Protein AF-A0A2P0QIW4-F1 (afdb_monomer_lite)

Foldseek 3Di:
DDPPPFFDKFKWFFADQDPVQWTFTQTPVRDTATEHEDPVCVVVVPDDDHGFIFIWGADPVDNRYTYTPDTDDDCPVPPPPPDPPPPVVVVVVVVVVVVVVVVVVVVVVVVVVVVPD

Structure (mmCIF, N/CA/C/O backbone):
data_AF-A0A2P0QIW4-F1
#
_entry.id   AF-A0A2P0QIW4-F1
#
loop_
_atom_site.group_PDB
_atom_site.id
_atom_site.type_symbol
_atom_site.label_atom_id
_atom_site.label_alt_id
_atom_site.label_comp_id
_atom_site.label_asym_id
_atom_site.label_entity_id
_atom_site.label_seq_id
_atom_site.pdbx_PDB_ins_code
_atom_site.Cartn_x
_atom_site.Cartn_y
_atom_site.Cartn_z
_atom_site.occupancy
_atom_site.B_iso_or_equiv
_atom_site.auth_seq_id
_atom_site.auth_comp_id
_atom_site.auth_asym_id
_atom_site.auth_atom_id
_atom_site.pdbx_PDB_model_num
ATOM 1 N N . MET A 1 1 ? 22.757 16.570 2.680 1.00 43.56 1 MET A N 1
ATOM 2 C CA . MET A 1 1 ? 21.326 16.638 3.061 1.00 43.56 1 MET A CA 1
ATOM 3 C C . MET A 1 1 ? 20.482 16.110 1.907 1.00 43.56 1 MET A C 1
ATOM 5 O O . MET A 1 1 ? 20.221 16.850 0.968 1.00 43.56 1 MET A O 1
ATOM 9 N N . ASN A 1 2 ? 20.076 14.838 1.930 1.00 49.97 2 ASN A N 1
ATOM 10 C CA . ASN A 1 2 ? 19.221 14.300 0.868 1.00 49.97 2 ASN A CA 1
ATOM 11 C C . ASN A 1 2 ? 17.786 14.771 1.106 1.00 49.97 2 ASN A C 1
ATOM 13 O O . ASN A 1 2 ? 17.090 14.236 1.972 1.00 49.97 2 ASN A O 1
ATOM 17 N N . LYS A 1 3 ? 17.342 15.776 0.340 1.00 50.22 3 LYS A N 1
ATOM 18 C CA . LYS A 1 3 ? 15.916 16.072 0.173 1.00 50.22 3 LYS A CA 1
ATOM 19 C C . LYS A 1 3 ? 15.284 14.803 -0.397 1.00 50.22 3 LYS A C 1
ATOM 21 O O . LYS A 1 3 ? 15.411 14.527 -1.586 1.00 50.22 3 LYS A O 1
ATOM 26 N N . LYS A 1 4 ? 14.667 13.991 0.466 1.00 62.28 4 LYS A N 1
ATOM 27 C CA . LYS A 1 4 ? 13.822 12.876 0.036 1.00 62.28 4 LYS A CA 1
ATOM 28 C C . LYS A 1 4 ? 12.768 13.498 -0.870 1.00 62.28 4 LYS A C 1
ATOM 30 O O . LYS A 1 4 ? 11.966 14.303 -0.401 1.00 62.28 4 LYS A O 1
ATOM 35 N N . GLN A 1 5 ? 12.848 13.217 -2.166 1.00 66.69 5 GLN A N 1
ATOM 36 C CA . GLN A 1 5 ? 11.807 13.607 -3.100 1.00 66.69 5 GLN A CA 1
ATOM 37 C C . GLN A 1 5 ? 10.556 12.862 -2.650 1.00 66.69 5 GLN A C 1
ATOM 39 O O . GLN A 1 5 ? 10.458 11.644 -2.786 1.00 66.69 5 GLN A O 1
ATOM 44 N N . ASN A 1 6 ? 9.672 13.588 -1.973 1.00 71.12 6 ASN A N 1
ATOM 45 C CA . ASN A 1 6 ? 8.407 13.043 -1.524 1.00 71.12 6 ASN A CA 1
ATOM 46 C C . ASN A 1 6 ? 7.603 12.736 -2.786 1.00 71.12 6 ASN A C 1
ATOM 48 O O . ASN A 1 6 ? 7.389 13.631 -3.604 1.00 71.12 6 ASN A O 1
ATOM 52 N N . GLY A 1 7 ? 7.218 11.473 -2.959 1.00 83.19 7 GLY A N 1
ATOM 53 C CA . GLY A 1 7 ? 6.436 11.058 -4.111 1.00 83.19 7 GLY A CA 1
ATOM 54 C C . GLY A 1 7 ? 5.035 11.660 -4.077 1.00 83.19 7 GLY A C 1
ATOM 55 O O . GLY A 1 7 ? 4.567 12.161 -3.045 1.00 83.19 7 GLY A O 1
ATOM 56 N N . LEU A 1 8 ? 4.345 11.592 -5.213 1.00 91.06 8 LEU A N 1
ATOM 57 C CA . LEU A 1 8 ? 2.958 12.032 -5.314 1.00 91.06 8 LEU A CA 1
ATOM 58 C C . LEU A 1 8 ? 2.058 11.041 -4.568 1.00 91.06 8 LEU A C 1
ATOM 60 O O . LEU A 1 8 ? 2.100 9.844 -4.837 1.00 91.06 8 LEU A O 1
ATOM 64 N N . LYS A 1 9 ? 1.247 11.520 -3.623 1.00 94.12 9 LYS A N 1
ATOM 65 C CA . LYS A 1 9 ? 0.370 10.668 -2.808 1.00 94.12 9 LYS A CA 1
ATOM 66 C C . LYS A 1 9 ? -1.049 10.719 -3.338 1.00 94.12 9 LYS A C 1
ATOM 68 O O . LYS A 1 9 ? -1.646 11.791 -3.355 1.00 94.12 9 LYS A O 1
ATOM 73 N N . LEU A 1 10 ? -1.586 9.564 -3.704 1.00 94.31 10 LEU A N 1
ATOM 74 C CA . LEU A 1 10 ? -2.920 9.423 -4.264 1.00 94.31 10 LEU A CA 1
ATOM 75 C C . LEU A 1 10 ? -3.683 8.294 -3.555 1.00 94.31 10 LEU A C 1
ATOM 77 O O . LEU A 1 10 ? -3.095 7.261 -3.219 1.00 94.31 10 LEU A O 1
ATOM 81 N N . PRO A 1 11 ? -4.980 8.481 -3.280 1.00 95.56 11 PRO A N 1
ATOM 82 C CA . PRO A 1 11 ? -5.858 7.403 -2.842 1.00 95.56 11 PRO A CA 1
ATOM 83 C C . PRO A 1 11 ? -6.180 6.439 -3.997 1.00 95.56 11 PRO A C 1
ATOM 85 O O . PRO A 1 11 ? -6.213 6.819 -5.168 1.00 95.56 11 PRO A O 1
ATOM 88 N N . GLY A 1 12 ? -6.431 5.177 -3.654 1.00 96.12 12 GLY A N 1
ATOM 89 C CA . GLY A 1 12 ? -6.865 4.154 -4.602 1.00 96.12 12 GLY A CA 1
ATOM 90 C C . GLY A 1 12 ? -7.478 2.936 -3.914 1.00 96.12 12 GLY A C 1
ATOM 91 O O . GLY A 1 12 ? -7.494 2.841 -2.682 1.00 96.12 12 GLY A O 1
ATOM 92 N N . VAL A 1 13 ? -7.984 2.004 -4.717 1.00 96.81 13 VAL A N 1
ATOM 93 C CA . VAL A 1 13 ? -8.615 0.752 -4.285 1.00 96.81 13 VAL A CA 1
ATOM 94 C C . VAL A 1 13 ? -7.797 -0.433 -4.776 1.00 96.81 13 VAL A C 1
ATOM 96 O O . VAL A 1 13 ? -7.377 -0.489 -5.929 1.00 96.81 13 VAL A O 1
ATOM 99 N N . VAL A 1 14 ? -7.551 -1.401 -3.898 1.00 97.38 14 VAL A N 1
ATOM 100 C CA . VAL A 1 14 ? -6.821 -2.621 -4.259 1.00 97.38 14 VAL A CA 1
ATOM 101 C C . VAL A 1 14 ? -7.710 -3.514 -5.120 1.00 97.38 14 VAL A C 1
ATOM 103 O O . VAL A 1 14 ? -8.713 -4.037 -4.643 1.00 97.38 14 VAL A O 1
ATOM 106 N N . GLN A 1 15 ? -7.325 -3.733 -6.374 1.00 97.19 15 GLN A N 1
ATOM 107 C CA . GLN A 1 15 ? -8.089 -4.544 -7.320 1.00 97.19 15 GLN A CA 1
ATOM 108 C C . GLN A 1 15 ? -7.650 -6.011 -7.311 1.00 97.19 15 GLN A C 1
ATOM 110 O O . GLN A 1 15 ? -8.493 -6.905 -7.347 1.00 97.19 15 GLN A O 1
ATOM 115 N N . LYS A 1 16 ? -6.335 -6.273 -7.283 1.00 96.50 16 LYS A N 1
ATOM 116 C CA . LYS A 1 16 ? -5.762 -7.632 -7.307 1.00 96.50 16 LYS A CA 1
ATOM 117 C C . LYS A 1 16 ? -4.550 -7.747 -6.385 1.00 96.50 16 LYS A C 1
ATOM 119 O O . LYS A 1 16 ? -3.743 -6.824 -6.284 1.00 96.50 16 LYS A O 1
ATOM 124 N N . CYS A 1 17 ? -4.394 -8.912 -5.76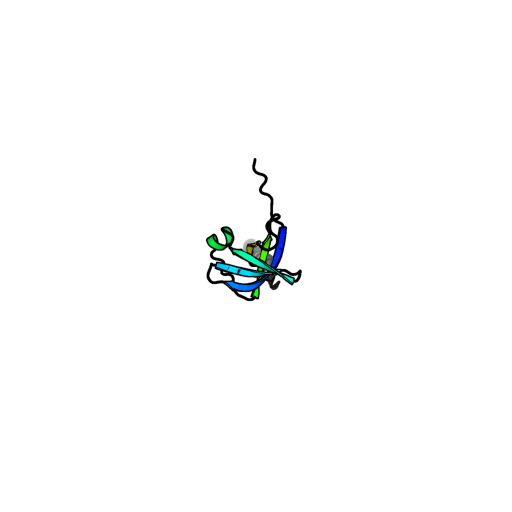5 1.00 95.81 17 CYS A N 1
ATOM 125 C CA . CYS A 1 17 ? -3.214 -9.294 -4.994 1.00 95.81 17 CYS A CA 1
ATOM 126 C C . CYS A 1 17 ? -2.356 -10.223 -5.856 1.00 95.81 17 CYS A C 1
ATOM 128 O O . CYS A 1 17 ? -2.861 -11.226 -6.357 1.00 95.81 17 CYS A O 1
ATOM 130 N N . LEU A 1 18 ? -1.078 -9.896 -6.032 1.00 94.88 18 LEU A N 1
ATOM 131 C CA . LEU A 1 18 ? -0.129 -10.704 -6.796 1.00 94.88 18 LEU A CA 1
ATOM 132 C C . LEU A 1 18 ? 0.753 -11.528 -5.846 1.00 94.88 18 LEU A C 1
ATOM 134 O O . LEU A 1 18 ? 1.005 -11.138 -4.704 1.00 94.88 18 LEU A O 1
ATOM 138 N N . SER A 1 19 ? 1.242 -12.675 -6.320 1.00 87.06 19 SER A N 1
ATOM 139 C CA . SER A 1 19 ? 1.998 -13.651 -5.515 1.00 87.06 19 SER A CA 1
ATOM 140 C C . SER A 1 19 ? 3.331 -13.123 -4.970 1.00 87.06 19 SER A C 1
ATOM 142 O O . SER A 1 19 ? 3.790 -13.564 -3.922 1.00 87.06 19 SER A O 1
ATOM 144 N N . ASN A 1 20 ? 3.933 -12.129 -5.623 1.00 91.25 20 ASN A N 1
ATOM 145 C CA . ASN A 1 20 ? 5.188 -11.487 -5.217 1.00 91.25 20 ASN A CA 1
ATOM 146 C C . ASN A 1 20 ? 5.022 -10.428 -4.104 1.00 91.25 20 ASN A C 1
ATOM 148 O O . ASN A 1 20 ? 5.945 -9.657 -3.838 1.00 91.25 20 ASN A O 1
ATOM 152 N N . GLY A 1 21 ? 3.849 -10.346 -3.468 1.00 89.69 21 GLY A N 1
ATOM 153 C CA . GLY A 1 21 ? 3.557 -9.318 -2.466 1.00 89.69 21 GLY A CA 1
ATOM 154 C C . GLY A 1 21 ? 3.388 -7.916 -3.062 1.00 89.69 21 GLY A C 1
ATOM 155 O O . GLY A 1 21 ? 3.513 -6.922 -2.340 1.00 89.69 21 GLY A O 1
ATOM 156 N N . MET A 1 22 ? 3.124 -7.843 -4.369 1.00 94.88 22 MET A N 1
ATOM 157 C CA . MET A 1 22 ? 2.666 -6.641 -5.059 1.00 94.88 22 MET A CA 1
ATOM 158 C C . MET A 1 22 ? 1.141 -6.627 -5.131 1.00 94.88 22 MET A C 1
ATOM 160 O O . MET A 1 22 ? 0.474 -7.662 -5.088 1.00 94.88 22 MET A O 1
ATOM 164 N N . PHE A 1 23 ? 0.592 -5.435 -5.296 1.00 96.88 23 PHE A N 1
ATOM 165 C CA . PHE A 1 23 ? -0.838 -5.209 -5.420 1.00 96.88 23 PHE A CA 1
ATOM 166 C C . PHE A 1 23 ? -1.090 -4.378 -6.666 1.00 96.88 23 PHE A C 1
ATOM 168 O O . PHE A 1 23 ? -0.374 -3.409 -6.923 1.00 96.88 23 PHE A O 1
ATOM 175 N N . LEU A 1 24 ? -2.112 -4.758 -7.425 1.00 96.75 24 LEU A N 1
ATOM 176 C CA . LEU A 1 24 ? -2.663 -3.911 -8.468 1.00 96.75 24 LEU A CA 1
ATOM 177 C C . LEU A 1 24 ? -3.669 -2.975 -7.804 1.00 96.75 24 LEU A C 1
ATOM 179 O O . LEU A 1 24 ? -4.676 -3.439 -7.262 1.00 96.75 24 LEU A O 1
ATOM 183 N N . VAL A 1 25 ? -3.367 -1.681 -7.798 1.00 97.31 25 VAL A N 1
ATOM 184 C CA . VAL A 1 25 ? -4.209 -0.648 -7.195 1.00 97.31 25 VAL A CA 1
ATOM 185 C C . VAL A 1 25 ? -4.777 0.225 -8.298 1.00 97.31 25 VAL A C 1
ATOM 187 O O . VAL A 1 25 ? -4.027 0.763 -9.106 1.00 97.31 25 VAL A O 1
ATOM 190 N N . GLU A 1 26 ? -6.091 0.382 -8.306 1.00 97.12 26 GLU A N 1
ATOM 191 C CA . GLU A 1 26 ? -6.782 1.328 -9.168 1.00 97.12 26 GLU A CA 1
ATOM 192 C C . GLU A 1 26 ? -6.875 2.672 -8.443 1.00 97.12 26 GLU A C 1
ATOM 194 O O . GLU A 1 26 ? -7.459 2.781 -7.362 1.00 97.12 26 GLU A O 1
ATOM 199 N N . LEU A 1 27 ? -6.235 3.693 -9.001 1.00 95.38 27 LEU A N 1
ATOM 200 C CA . LEU A 1 27 ? -6.328 5.062 -8.503 1.00 95.38 27 LEU A CA 1
ATOM 201 C C . LEU A 1 27 ? -7.699 5.660 -8.840 1.00 95.38 27 LEU A C 1
ATOM 203 O O . LEU A 1 27 ? -8.361 5.225 -9.779 1.00 95.38 27 LEU A O 1
ATOM 207 N N . GLU A 1 28 ? -8.093 6.728 -8.146 1.00 92.12 28 GLU A N 1
ATOM 208 C CA . GLU A 1 28 ? -9.341 7.459 -8.451 1.00 92.12 28 GLU A CA 1
ATOM 209 C C . GLU A 1 28 ? -9.405 7.952 -9.910 1.00 92.12 28 GLU A C 1
ATOM 211 O O . GLU A 1 28 ? -10.474 8.031 -10.511 1.00 92.12 28 GLU A O 1
ATOM 216 N N . ASN A 1 29 ? -8.242 8.199 -10.514 1.00 90.44 29 ASN A N 1
ATOM 217 C CA . ASN A 1 29 ? -8.076 8.585 -11.913 1.00 90.44 29 ASN A CA 1
ATOM 218 C C . ASN A 1 29 ? -8.236 7.412 -12.910 1.00 90.44 29 ASN A C 1
ATOM 220 O O . ASN A 1 29 ? -7.914 7.587 -14.081 1.00 90.44 29 ASN A O 1
ATOM 224 N N . ARG A 1 30 ? -8.686 6.225 -12.468 1.00 91.44 30 ARG A N 1
ATOM 225 C CA . ARG A 1 30 ? -8.847 4.982 -13.261 1.00 91.44 30 ARG A CA 1
ATOM 226 C C . ARG A 1 30 ? -7.556 4.392 -13.840 1.00 91.44 30 ARG A C 1
ATOM 228 O O . ARG A 1 30 ? -7.596 3.510 -14.695 1.00 91.44 30 ARG A O 1
ATOM 235 N N . PHE A 1 31 ? -6.398 4.848 -13.371 1.00 93.50 31 PHE A N 1
ATOM 236 C CA . PHE A 1 31 ? -5.115 4.239 -13.710 1.00 93.50 31 PHE A CA 1
ATOM 237 C C . PHE A 1 31 ? -4.798 3.100 -12.750 1.00 93.50 31 PHE A C 1
ATOM 239 O O . PHE A 1 31 ? -4.954 3.232 -11.536 1.00 93.50 31 PHE A O 1
ATOM 246 N N . SER A 1 32 ? -4.316 1.992 -13.306 1.00 95.00 32 SER A N 1
ATOM 247 C CA . SER A 1 32 ? -3.847 0.846 -12.533 1.00 95.00 32 SER A CA 1
ATOM 248 C C . SER A 1 32 ? -2.348 0.950 -12.280 1.00 95.00 32 SER A C 1
ATOM 250 O O . SER A 1 32 ? -1.566 1.130 -13.211 1.00 95.00 32 SER A O 1
ATOM 252 N N . VAL A 1 33 ? -1.946 0.804 -11.022 1.00 95.88 33 VAL A N 1
ATOM 253 C CA . VAL A 1 33 ? -0.560 0.943 -10.567 1.00 95.88 33 VAL A CA 1
ATOM 254 C C . VAL A 1 33 ? -0.133 -0.324 -9.846 1.00 95.88 33 VAL A C 1
ATOM 256 O O . VAL A 1 33 ? -0.861 -0.859 -9.007 1.00 95.88 33 VAL A O 1
ATOM 259 N N . LEU A 1 34 ? 1.079 -0.790 -10.139 1.00 96.00 34 LEU A N 1
ATOM 260 C CA . LEU A 1 34 ? 1.709 -1.881 -9.405 1.00 96.00 34 LEU A CA 1
ATOM 261 C C . LEU A 1 34 ? 2.402 -1.320 -8.167 1.00 96.00 34 LEU A C 1
ATOM 263 O O . LEU A 1 34 ? 3.413 -0.619 -8.266 1.00 96.00 34 LEU A O 1
ATOM 267 N N . ALA A 1 35 ? 1.870 -1.635 -6.990 1.00 96.31 35 ALA A N 1
ATOM 268 C CA . ALA A 1 35 ? 2.365 -1.098 -5.735 1.00 96.31 35 ALA A CA 1
ATOM 269 C C . ALA A 1 35 ? 2.887 -2.183 -4.789 1.00 96.31 35 ALA A C 1
ATOM 271 O O . ALA A 1 35 ? 2.259 -3.222 -4.595 1.00 96.31 35 ALA A O 1
ATOM 272 N N . HIS A 1 36 ? 4.029 -1.909 -4.157 1.00 95.00 36 HIS A N 1
ATOM 273 C CA . HIS A 1 36 ? 4.564 -2.729 -3.069 1.00 95.00 36 HIS A CA 1
ATOM 274 C C . HIS A 1 36 ? 4.217 -2.126 -1.709 1.00 95.00 36 HIS A C 1
ATOM 276 O O . HIS A 1 36 ? 3.923 -0.936 -1.569 1.00 95.00 36 HIS A O 1
ATOM 282 N N . ILE A 1 37 ? 4.303 -2.946 -0.670 1.00 95.81 37 ILE A N 1
ATOM 283 C CA . ILE A 1 37 ? 4.045 -2.527 0.706 1.00 95.81 37 ILE A CA 1
ATOM 284 C C . ILE A 1 37 ? 5.224 -1.701 1.249 1.00 95.81 37 ILE A C 1
ATOM 286 O O . ILE A 1 37 ? 6.372 -2.143 1.185 1.00 95.81 37 ILE A O 1
ATOM 290 N N . SER A 1 38 ? 4.957 -0.536 1.849 1.00 95.12 38 SER A N 1
ATOM 291 C CA . SER A 1 38 ? 5.995 0.213 2.572 1.00 95.12 38 SER A CA 1
ATOM 292 C C . SER A 1 38 ? 6.471 -0.517 3.835 1.00 95.12 38 SER A C 1
ATOM 294 O O . SER A 1 38 ? 5.718 -1.238 4.490 1.00 95.12 38 SER A O 1
ATOM 296 N N . GLY A 1 39 ? 7.718 -0.272 4.249 1.00 94.44 39 GLY A N 1
ATOM 297 C CA . GLY A 1 39 ? 8.269 -0.871 5.471 1.00 94.44 39 GLY A CA 1
ATOM 298 C C . GLY A 1 39 ? 7.413 -0.606 6.716 1.00 94.44 39 GLY A C 1
ATOM 299 O O . GLY A 1 39 ? 7.229 -1.501 7.533 1.00 94.44 39 GLY A O 1
ATOM 300 N N . ARG A 1 40 ? 6.792 0.578 6.818 1.00 93.75 40 ARG A N 1
ATOM 301 C CA . ARG A 1 40 ? 5.880 0.915 7.922 1.00 93.75 40 ARG A CA 1
ATOM 302 C C . ARG A 1 40 ? 4.687 -0.037 7.992 1.00 93.75 40 ARG A C 1
ATOM 304 O O . ARG A 1 40 ? 4.345 -0.509 9.065 1.00 93.75 40 ARG A O 1
ATOM 311 N N . VAL A 1 41 ? 4.074 -0.359 6.857 1.00 95.06 41 VAL A N 1
ATOM 312 C CA . VAL A 1 41 ? 2.936 -1.290 6.802 1.00 95.06 41 VAL A CA 1
ATOM 313 C C . VAL A 1 41 ? 3.369 -2.704 7.208 1.00 95.06 41 VAL A C 1
ATOM 315 O O . VAL A 1 41 ? 2.633 -3.357 7.948 1.00 95.06 41 VAL A O 1
ATOM 318 N N . ARG A 1 42 ? 4.579 -3.140 6.811 1.00 94.44 42 ARG A N 1
ATOM 319 C CA . ARG A 1 42 ? 5.165 -4.423 7.247 1.00 94.44 42 ARG A CA 1
ATOM 320 C C . ARG A 1 42 ? 5.399 -4.466 8.759 1.00 94.44 42 ARG A C 1
ATOM 322 O O . ARG A 1 42 ? 4.962 -5.413 9.398 1.00 94.44 42 ARG A O 1
ATOM 329 N N . ILE A 1 43 ? 6.027 -3.434 9.330 1.00 96.69 43 ILE A N 1
ATOM 330 C CA . ILE A 1 43 ? 6.315 -3.346 10.775 1.00 96.69 43 ILE A CA 1
ATOM 331 C C . ILE A 1 43 ? 5.021 -3.307 11.594 1.00 96.69 43 ILE A C 1
ATOM 333 O O . ILE A 1 43 ? 4.916 -3.947 12.633 1.00 96.69 43 ILE A O 1
ATOM 337 N N . ASN A 1 44 ? 4.011 -2.575 11.123 1.00 95.44 44 ASN A N 1
ATOM 338 C CA . ASN A 1 44 ? 2.718 -2.475 11.793 1.00 95.44 44 ASN A CA 1
ATOM 339 C C . ASN A 1 44 ? 1.798 -3.688 11.543 1.00 95.44 44 ASN A C 1
ATOM 341 O O . ASN A 1 44 ? 0.640 -3.645 11.960 1.00 95.44 44 ASN A O 1
ATOM 345 N N . CYS A 1 45 ? 2.275 -4.732 10.853 1.00 94.31 45 CYS A N 1
ATOM 346 C CA . CYS A 1 45 ? 1.524 -5.949 10.525 1.00 94.31 45 CYS A CA 1
ATOM 347 C C . CYS A 1 45 ? 0.142 -5.673 9.901 1.00 94.31 45 CYS A C 1
ATOM 349 O O . CYS A 1 45 ? -0.825 -6.403 10.132 1.00 94.31 45 CYS A O 1
ATOM 351 N N . ILE A 1 46 ? 0.024 -4.599 9.114 1.00 93.94 46 ILE A N 1
ATOM 352 C CA . ILE A 1 46 ? -1.243 -4.222 8.487 1.00 93.94 46 ILE A CA 1
ATOM 353 C C . ILE A 1 46 ? -1.443 -5.108 7.256 1.00 93.94 46 ILE A C 1
ATOM 355 O O . ILE A 1 46 ? -0.686 -5.031 6.288 1.00 93.94 46 ILE A O 1
ATOM 359 N N . ARG A 1 47 ? -2.489 -5.935 7.287 1.00 93.12 47 ARG A N 1
ATOM 360 C CA . ARG A 1 47 ? -2.877 -6.805 6.171 1.00 93.12 47 ARG A CA 1
ATOM 361 C C . ARG A 1 47 ? -3.711 -6.013 5.166 1.00 93.12 47 ARG A C 1
ATOM 363 O O . ARG A 1 47 ? -4.719 -5.421 5.547 1.00 93.12 47 ARG A O 1
ATOM 370 N N . ILE A 1 48 ? -3.276 -6.018 3.909 1.00 94.81 48 ILE A N 1
ATOM 371 C CA . ILE A 1 48 ? -3.997 -5.426 2.780 1.00 94.81 48 ILE A CA 1
ATOM 372 C C . ILE A 1 48 ? -4.754 -6.537 2.055 1.00 94.81 48 ILE A C 1
ATOM 374 O O . ILE A 1 48 ? -4.180 -7.589 1.767 1.00 94.81 48 ILE A O 1
ATOM 378 N N . LEU A 1 49 ? -6.038 -6.306 1.797 1.00 94.62 49 LEU A N 1
ATOM 379 C CA . LEU A 1 49 ? -6.932 -7.233 1.106 1.00 94.62 49 LEU A CA 1
ATOM 380 C C . LEU A 1 49 ? -7.477 -6.608 -0.184 1.00 94.62 49 LEU A C 1
ATOM 382 O O . LEU A 1 49 ? -7.335 -5.409 -0.424 1.00 94.62 49 LEU A O 1
ATOM 386 N N . LEU A 1 50 ? -8.112 -7.436 -1.012 1.00 96.12 50 LEU A N 1
ATOM 387 C CA . LEU A 1 50 ? -8.860 -6.985 -2.185 1.00 96.12 50 LEU A CA 1
ATOM 388 C C . LEU A 1 50 ? -10.002 -6.057 -1.750 1.00 96.12 50 LEU A C 1
ATOM 390 O O . LEU A 1 50 ? -10.700 -6.350 -0.781 1.00 96.12 50 LEU A O 1
ATOM 394 N N . GLY A 1 51 ? -10.186 -4.948 -2.461 1.00 94.75 51 GLY A N 1
ATOM 395 C CA . GLY A 1 51 ? -11.200 -3.936 -2.167 1.00 94.75 51 GLY A CA 1
ATOM 396 C C . GLY A 1 51 ? -10.830 -2.949 -1.055 1.00 94.75 51 GLY A C 1
ATOM 397 O O . GLY A 1 51 ? -11.601 -2.030 -0.788 1.00 94.75 51 GLY A O 1
ATOM 398 N N . ASP A 1 52 ? -9.666 -3.084 -0.411 1.00 95.62 52 ASP A N 1
ATOM 399 C CA . ASP A 1 52 ? -9.236 -2.111 0.595 1.00 95.62 52 ASP A CA 1
ATOM 400 C C . ASP A 1 52 ? -8.908 -0.756 -0.056 1.00 95.62 52 ASP A C 1
ATOM 402 O O . ASP A 1 52 ? -8.193 -0.675 -1.058 1.00 95.62 52 ASP A O 1
ATOM 406 N N . HIS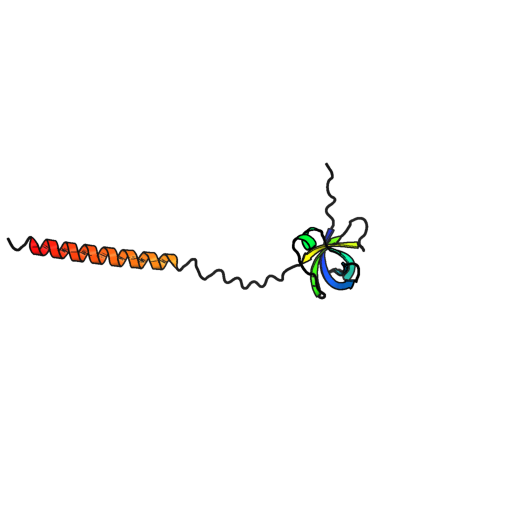 A 1 53 ? -9.367 0.328 0.574 1.00 95.88 53 HIS A N 1
ATOM 407 C CA . HIS A 1 53 ? -8.923 1.678 0.240 1.00 95.88 53 HIS A CA 1
ATOM 408 C C . HIS A 1 53 ? -7.535 1.925 0.827 1.00 95.88 53 HIS A C 1
ATOM 410 O O . HIS A 1 53 ? -7.315 1.797 2.037 1.00 95.88 53 HIS A O 1
ATOM 416 N N . VAL A 1 54 ? -6.590 2.318 -0.014 1.00 96.31 54 VAL A N 1
ATOM 417 C CA . VAL A 1 54 ? -5.190 2.512 0.359 1.00 96.31 54 VAL A CA 1
ATOM 418 C C . VAL A 1 54 ? -4.683 3.864 -0.116 1.00 96.31 54 VAL A C 1
ATOM 420 O O . VAL A 1 54 ? -5.156 4.419 -1.104 1.00 96.31 54 VAL A O 1
ATOM 423 N N . LEU A 1 55 ? -3.704 4.403 0.605 1.00 96.12 55 LEU A N 1
ATOM 424 C CA . LEU A 1 55 ? -2.941 5.560 0.160 1.00 96.12 55 LEU A CA 1
ATOM 425 C C . LEU A 1 55 ? -1.656 5.072 -0.509 1.00 96.12 55 LEU A C 1
ATOM 427 O O . LEU A 1 55 ? -0.822 4.427 0.137 1.00 96.12 55 LEU A O 1
ATOM 431 N N . VAL A 1 56 ? -1.495 5.402 -1.785 1.00 95.94 56 VAL A N 1
ATOM 432 C CA . VAL A 1 56 ? -0.334 5.045 -2.599 1.00 95.94 56 VAL A CA 1
ATOM 433 C C . VAL A 1 56 ? 0.538 6.276 -2.799 1.00 95.94 56 VAL A C 1
ATOM 435 O O . VAL A 1 56 ? 0.052 7.366 -3.070 1.00 95.94 56 VAL A O 1
ATOM 438 N N . GLU A 1 57 ? 1.843 6.109 -2.652 1.00 95.19 57 GLU A N 1
ATOM 439 C CA . GLU A 1 57 ? 2.848 7.081 -3.060 1.00 95.19 57 GLU A CA 1
ATOM 440 C C . GLU A 1 57 ? 3.478 6.619 -4.372 1.00 95.19 57 GLU A C 1
ATOM 442 O O . GLU A 1 57 ? 4.046 5.529 -4.437 1.00 95.19 57 GLU A O 1
ATOM 447 N N . MET A 1 58 ? 3.363 7.434 -5.410 1.00 92.56 58 MET A N 1
ATOM 448 C CA . MET A 1 58 ? 3.930 7.176 -6.727 1.00 92.56 58 MET A CA 1
ATOM 449 C C . MET A 1 58 ? 5.320 7.781 -6.849 1.00 92.56 58 MET A C 1
ATOM 451 O O . MET A 1 58 ? 5.607 8.847 -6.291 1.00 92.56 58 MET A O 1
ATOM 455 N N . SER A 1 59 ? 6.177 7.104 -7.608 1.00 87.19 59 SER A N 1
ATOM 456 C CA . SER A 1 59 ? 7.456 7.675 -8.009 1.00 87.19 59 SER A CA 1
ATOM 457 C C . SER A 1 59 ? 7.223 8.779 -9.042 1.00 87.19 59 SER A C 1
ATOM 459 O O . SER A 1 59 ? 6.407 8.622 -9.943 1.00 87.19 59 SER A O 1
ATOM 461 N N . LEU A 1 60 ? 7.966 9.884 -8.951 1.00 85.19 60 LEU A N 1
ATOM 462 C CA . LEU A 1 60 ? 7.932 10.940 -9.976 1.00 85.19 60 LEU A CA 1
ATOM 463 C C . LEU A 1 60 ? 8.576 10.495 -11.297 1.00 85.19 60 LEU A C 1
ATOM 465 O O . LEU A 1 60 ? 8.353 11.115 -12.328 1.00 85.19 60 LEU A O 1
ATOM 469 N N . TYR A 1 61 ? 9.374 9.429 -11.250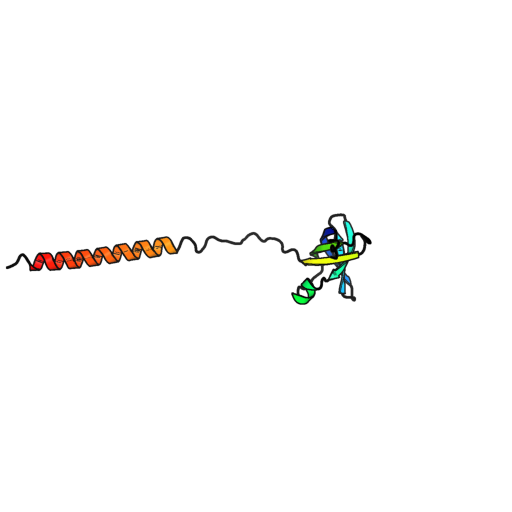 1.00 88.19 61 TYR A N 1
ATOM 470 C CA . TYR A 1 61 ? 10.064 8.882 -12.415 1.00 88.19 61 TYR A CA 1
ATOM 471 C C . TYR A 1 61 ? 9.228 7.837 -13.158 1.00 88.19 61 TYR A C 1
ATOM 473 O O . TYR A 1 61 ? 9.408 7.652 -14.354 1.00 88.19 61 TYR A O 1
ATOM 481 N N . ASP A 1 62 ? 8.328 7.146 -12.453 1.00 88.81 62 ASP A N 1
ATOM 482 C CA . ASP A 1 62 ? 7.494 6.087 -13.020 1.00 88.81 62 ASP A CA 1
ATOM 483 C C . ASP A 1 62 ? 6.106 6.123 -12.372 1.00 88.81 62 ASP A C 1
ATOM 485 O O . ASP A 1 62 ? 5.934 5.760 -11.206 1.00 88.81 62 ASP A O 1
ATOM 489 N N . LEU A 1 63 ? 5.122 6.562 -13.157 1.00 89.25 63 LEU A N 1
ATOM 490 C CA . LEU A 1 63 ? 3.716 6.667 -12.763 1.00 89.25 63 LEU A CA 1
ATOM 491 C C . LEU A 1 63 ? 3.007 5.301 -12.721 1.00 89.25 63 LEU A C 1
ATOM 493 O O . LEU A 1 63 ? 1.901 5.210 -12.199 1.00 89.25 63 LEU A O 1
ATOM 497 N N . SER A 1 64 ? 3.621 4.235 -13.248 1.00 92.50 64 SER A N 1
ATOM 498 C CA . SER A 1 64 ? 3.057 2.875 -13.243 1.00 92.50 64 SER A CA 1
ATOM 499 C C . SER A 1 64 ? 3.412 2.098 -11.976 1.00 92.50 64 SER A C 1
ATOM 501 O O . SER A 1 64 ? 2.817 1.051 -11.692 1.00 92.50 64 SER A O 1
ATOM 503 N N . ARG A 1 65 ? 4.390 2.589 -11.202 1.00 93.06 65 ARG A N 1
ATOM 504 C CA . ARG A 1 65 ? 4.879 1.953 -9.976 1.00 93.06 65 ARG A CA 1
ATOM 505 C C . ARG A 1 65 ? 4.641 2.822 -8.751 1.00 93.06 65 ARG A C 1
ATOM 507 O O . ARG A 1 65 ? 4.938 4.014 -8.716 1.00 93.06 65 ARG A O 1
ATOM 514 N N . GLY A 1 66 ? 4.162 2.176 -7.693 1.00 94.38 66 GLY A N 1
ATOM 515 C CA . GLY A 1 66 ? 3.803 2.844 -6.450 1.00 94.38 66 GLY A CA 1
ATOM 516 C C . GLY A 1 66 ? 4.269 2.123 -5.192 1.00 94.38 66 GLY A C 1
ATOM 517 O O . GLY A 1 66 ? 4.794 1.005 -5.207 1.00 94.38 66 GLY A O 1
ATOM 518 N N . ARG A 1 67 ? 4.040 2.786 -4.063 1.00 95.38 67 ARG A N 1
ATOM 519 C CA . ARG A 1 67 ? 4.280 2.272 -2.719 1.00 95.38 67 ARG A CA 1
ATOM 520 C C . ARG A 1 67 ? 3.069 2.522 -1.830 1.00 95.38 67 ARG A C 1
ATOM 522 O O . ARG A 1 67 ? 2.670 3.663 -1.628 1.00 95.38 67 ARG A O 1
ATOM 529 N N . ILE A 1 68 ? 2.523 1.472 -1.228 1.00 96.44 68 ILE A N 1
ATOM 530 C CA . ILE A 1 68 ? 1.395 1.574 -0.296 1.00 96.44 68 ILE A CA 1
ATOM 531 C C . ILE A 1 68 ? 1.901 2.103 1.050 1.00 96.44 68 ILE A C 1
ATOM 533 O O . ILE A 1 68 ? 2.663 1.432 1.756 1.00 96.44 68 ILE A O 1
ATOM 537 N N . LEU A 1 69 ? 1.468 3.308 1.419 1.00 95.56 69 LEU A N 1
ATOM 538 C CA . LEU A 1 69 ? 1.827 3.965 2.676 1.00 95.56 69 LEU A CA 1
ATOM 539 C C .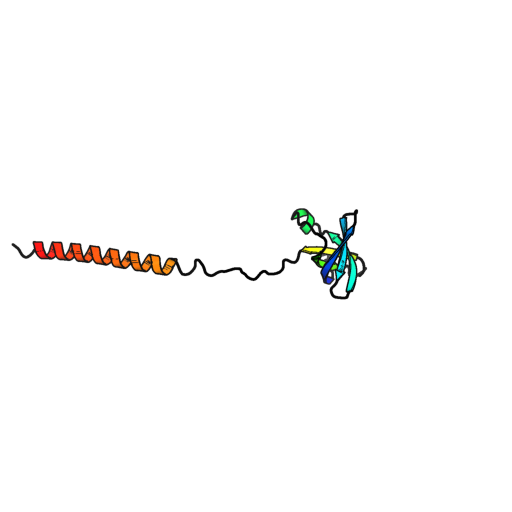 LEU A 1 69 ? 0.965 3.497 3.848 1.00 95.56 69 LEU A C 1
ATOM 541 O O . LEU A 1 69 ? 1.482 3.284 4.945 1.00 95.56 69 LEU A O 1
ATOM 545 N N . SER A 1 70 ? -0.344 3.377 3.638 1.00 95.00 70 SER A N 1
ATOM 546 C CA . SER A 1 70 ? -1.290 2.985 4.683 1.00 95.00 70 SER A CA 1
ATOM 547 C C . SER A 1 70 ? -2.638 2.558 4.106 1.00 95.00 70 SER A C 1
ATOM 549 O O . SER A 1 70 ? -3.015 2.955 3.005 1.00 95.00 70 SER A O 1
ATOM 551 N N . ARG A 1 71 ? -3.389 1.778 4.891 1.00 94.88 71 ARG A N 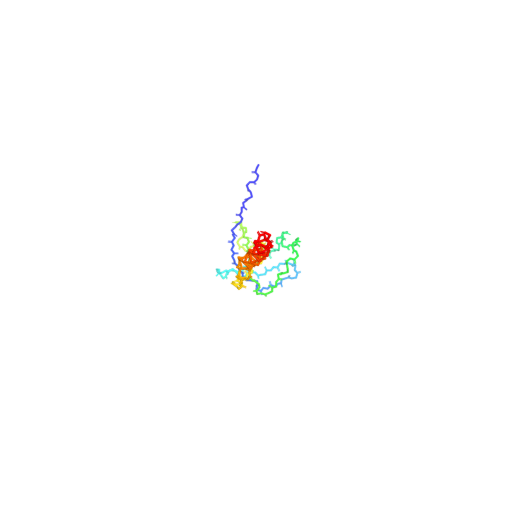1
ATOM 552 C CA . ARG A 1 71 ? -4.806 1.506 4.638 1.00 94.88 71 ARG A CA 1
ATOM 553 C C . ARG A 1 71 ? -5.662 2.651 5.176 1.00 94.88 71 ARG A C 1
ATOM 555 O O . ARG A 1 71 ? -5.523 3.036 6.341 1.00 94.88 71 ARG A O 1
ATOM 562 N N . LEU A 1 72 ? -6.557 3.177 4.350 1.00 92.81 72 LEU A N 1
ATOM 563 C CA . LEU A 1 72 ? -7.516 4.202 4.737 1.00 92.81 72 LEU A CA 1
ATOM 564 C C . LEU A 1 72 ? -8.661 3.541 5.507 1.00 92.81 72 LEU A C 1
ATOM 566 O O . LEU A 1 72 ? -9.330 2.635 5.022 1.00 92.81 72 LEU A O 1
ATOM 570 N N . LYS A 1 73 ? -8.881 3.986 6.745 1.00 85.31 73 LYS A N 1
ATOM 571 C CA . LYS A 1 73 ? -10.037 3.559 7.533 1.00 85.31 73 LYS A CA 1
ATOM 572 C C . LYS A 1 73 ? -11.184 4.514 7.242 1.00 85.31 73 LYS A C 1
ATOM 574 O O . LYS A 1 73 ? -11.069 5.702 7.550 1.00 85.31 73 LYS A O 1
ATOM 579 N N . THR A 1 74 ? -12.297 4.000 6.724 1.00 78.75 74 THR A N 1
ATOM 580 C CA . THR A 1 74 ? -13.547 4.762 6.652 1.00 78.75 74 THR A CA 1
ATOM 581 C C . THR A 1 74 ? -13.845 5.291 8.050 1.00 78.75 74 THR A C 1
ATOM 583 O O . THR A 1 74 ? -13.903 4.526 9.021 1.00 78.75 74 THR A O 1
ATOM 586 N N . LYS A 1 75 ? -13.931 6.619 8.200 1.00 66.88 75 LYS A N 1
ATOM 587 C CA . LYS A 1 75 ? -14.307 7.240 9.472 1.00 66.88 75 LYS A CA 1
ATOM 588 C C . LYS A 1 75 ? -15.759 6.853 9.752 1.00 66.88 75 LYS A C 1
ATOM 590 O O . LYS A 1 75 ? -16.659 7.623 9.445 1.00 66.88 75 LYS A O 1
ATOM 595 N N . ASN A 1 76 ? -15.992 5.701 10.374 1.00 61.16 76 ASN A N 1
ATOM 596 C CA . ASN A 1 76 ? -17.252 5.443 11.058 1.00 61.16 76 ASN A CA 1
ATOM 597 C C . ASN A 1 76 ? -17.323 6.463 12.197 1.00 61.16 76 ASN A C 1
ATOM 599 O O . ASN A 1 76 ? -16.720 6.286 13.258 1.00 61.16 76 ASN A O 1
ATOM 603 N N . ARG A 1 77 ? -17.984 7.594 11.927 1.00 57.31 77 ARG A N 1
ATOM 604 C CA . ARG A 1 77 ? -18.123 8.761 12.810 1.00 57.31 77 ARG A CA 1
ATOM 605 C C . ARG A 1 77 ? -19.026 8.492 14.022 1.00 57.31 77 ARG A C 1
ATOM 607 O O . ARG A 1 77 ? -19.467 9.436 14.656 1.00 57.31 77 ARG A O 1
ATOM 614 N N . ASN A 1 78 ? -19.216 7.242 14.436 1.00 56.75 78 ASN A N 1
ATOM 615 C CA . ASN A 1 78 ? -19.969 6.908 15.647 1.00 56.75 78 ASN A CA 1
ATOM 616 C C . ASN A 1 78 ? -19.040 6.792 16.861 1.00 56.75 78 ASN A C 1
ATOM 618 O O . ASN A 1 78 ? -19.086 5.829 17.623 1.00 56.75 78 ASN A O 1
ATOM 622 N N . ARG A 1 79 ? -18.167 7.787 17.062 1.00 56.22 79 ARG A N 1
ATOM 623 C CA . ARG A 1 79 ? -17.557 8.001 18.379 1.00 56.22 79 ARG A CA 1
ATOM 624 C C . ARG A 1 79 ? -18.543 8.829 19.195 1.00 56.22 79 ARG A C 1
ATOM 626 O O . ARG A 1 79 ? -18.476 10.053 19.188 1.00 56.22 79 ARG A O 1
ATOM 633 N N . ASN A 1 80 ? -19.453 8.159 19.895 1.00 51.94 80 ASN A N 1
ATOM 634 C CA . ASN A 1 80 ? -20.250 8.778 20.951 1.00 51.94 80 ASN A CA 1
ATOM 635 C C . ASN A 1 80 ? -19.307 9.261 22.071 1.00 51.94 80 ASN A C 1
ATOM 637 O O . ASN A 1 80 ? -18.991 8.518 22.994 1.00 51.94 80 ASN A O 1
ATOM 641 N N . ILE A 1 81 ? -18.840 10.511 21.995 1.00 54.84 81 ILE A N 1
ATOM 642 C CA . ILE A 1 81 ? -17.957 11.153 22.994 1.00 54.84 81 ILE A CA 1
ATOM 643 C C . ILE A 1 81 ? -18.751 11.634 24.241 1.00 54.84 81 ILE A C 1
ATOM 645 O O . ILE A 1 81 ? -18.200 12.235 25.161 1.00 54.84 81 ILE A O 1
ATOM 649 N N . ASN A 1 82 ? -20.043 11.302 24.356 1.00 55.56 82 ASN A N 1
ATOM 650 C CA . ASN A 1 82 ? -20.955 11.933 25.321 1.00 55.56 82 ASN A CA 1
ATOM 651 C C . ASN A 1 82 ? -21.247 11.173 26.631 1.00 55.56 82 ASN A C 1
ATOM 653 O O . ASN A 1 82 ? -22.197 11.534 27.317 1.00 55.56 82 ASN A O 1
ATOM 657 N N . THR A 1 83 ? -20.465 10.177 27.066 1.00 55.59 83 THR A N 1
ATOM 658 C CA . THR A 1 83 ? -20.848 9.409 28.278 1.00 55.59 83 THR A CA 1
ATOM 659 C C . THR A 1 83 ? -20.161 9.777 29.596 1.00 55.59 83 THR A C 1
ATOM 661 O O . THR A 1 83 ? -20.643 9.319 30.629 1.00 55.59 83 THR A O 1
ATOM 664 N N . ASN A 1 84 ? -19.120 10.626 29.651 1.00 55.25 84 ASN A N 1
ATOM 665 C CA . ASN A 1 84 ? -18.393 10.824 30.927 1.00 55.25 84 ASN A CA 1
ATOM 666 C C . ASN A 1 84 ? -18.030 12.257 31.358 1.00 55.25 84 ASN A C 1
ATOM 668 O O . ASN A 1 84 ? -17.550 12.416 32.478 1.00 55.25 84 ASN A O 1
ATOM 672 N N . ARG A 1 85 ? -18.317 13.316 30.586 1.00 51.97 85 ARG A N 1
ATOM 673 C CA . ARG A 1 85 ? -18.070 14.693 31.077 1.00 51.97 85 ARG A CA 1
ATOM 674 C C . ARG A 1 85 ? -19.122 15.185 32.089 1.00 51.97 85 ARG A C 1
ATOM 676 O O . ARG A 1 85 ? -18.765 15.902 33.015 1.00 51.97 85 ARG A O 1
ATOM 683 N N . ASN A 1 86 ? -20.372 14.708 32.021 1.00 51.56 86 ASN A N 1
ATOM 684 C CA . ASN A 1 86 ? -21.458 15.168 32.912 1.00 51.56 86 ASN A CA 1
ATOM 685 C C . ASN A 1 86 ? -21.695 14.337 34.189 1.00 51.56 86 ASN A C 1
ATOM 687 O O . ASN A 1 86 ? -22.471 14.752 35.049 1.00 51.56 86 ASN A O 1
ATOM 691 N N . ARG A 1 87 ? -21.014 13.199 34.392 1.00 51.41 87 ARG A N 1
ATOM 692 C CA . ARG A 1 87 ? -21.191 12.393 35.623 1.00 51.41 87 ARG A CA 1
ATOM 693 C C . ARG A 1 87 ? -20.529 13.007 36.865 1.00 51.41 87 ARG A C 1
ATOM 695 O O . ARG A 1 87 ? -20.940 12.703 37.983 1.00 51.41 87 ARG A O 1
ATOM 702 N N . ASN A 1 88 ? -19.543 13.890 36.698 1.00 53.34 88 ASN A N 1
ATOM 703 C CA . ASN A 1 88 ? -18.778 14.429 37.830 1.00 53.34 88 ASN A CA 1
ATOM 704 C C . ASN A 1 88 ? -19.414 15.666 38.488 1.00 53.34 88 ASN A C 1
ATOM 706 O O . ASN A 1 88 ? -19.206 15.883 39.681 1.00 53.34 88 ASN A O 1
ATOM 710 N N . ILE A 1 89 ? -20.265 16.416 37.781 1.00 54.19 89 ILE A N 1
ATOM 711 C CA . ILE A 1 89 ? -20.943 17.599 38.345 1.00 54.19 89 ILE A CA 1
ATOM 712 C C . ILE A 1 89 ? -22.014 17.180 39.370 1.00 54.19 89 ILE A C 1
ATOM 714 O O . ILE A 1 89 ? -22.108 17.758 40.454 1.00 54.19 89 ILE A O 1
ATOM 718 N N . ASN A 1 90 ? -22.767 16.110 39.095 1.00 53.97 90 ASN A N 1
ATOM 719 C CA . ASN A 1 90 ? -23.845 15.661 39.987 1.00 53.97 90 ASN A CA 1
ATOM 720 C C . ASN A 1 90 ? -23.354 14.847 41.200 1.00 53.97 90 ASN A C 1
ATOM 722 O O . ASN A 1 90 ? -24.023 14.833 42.233 1.00 53.97 90 ASN A O 1
ATOM 726 N N . ARG A 1 91 ? -22.156 14.243 41.144 1.00 51.50 91 ARG A N 1
ATOM 727 C CA . ARG A 1 91 ? -21.555 13.553 42.306 1.00 51.50 91 ARG A CA 1
ATOM 728 C C . ARG A 1 91 ? -21.117 14.516 43.415 1.00 51.50 91 ARG A C 1
ATOM 730 O O . ARG A 1 91 ? -21.217 14.167 44.591 1.00 51.50 91 ARG A O 1
ATOM 737 N N . ASN A 1 92 ? -20.678 15.728 43.069 1.00 55.25 92 ASN A N 1
ATOM 738 C CA . ASN A 1 92 ? -20.226 16.710 44.061 1.00 55.25 92 ASN A CA 1
ATOM 739 C C . ASN A 1 92 ? -21.364 17.548 44.665 1.00 55.25 92 ASN A C 1
ATOM 741 O O . ASN A 1 92 ? -21.251 17.963 45.819 1.00 55.25 92 ASN A O 1
ATOM 745 N N . ARG A 1 93 ? -22.490 17.728 43.959 1.00 49.75 93 ARG A N 1
ATOM 746 C CA . ARG A 1 93 ? -23.663 18.435 44.510 1.00 49.75 93 ARG A CA 1
ATOM 747 C C . ARG A 1 93 ? -24.303 17.684 45.689 1.00 49.75 93 ARG A C 1
ATOM 749 O O . ARG A 1 93 ? -24.536 18.286 46.734 1.00 49.75 93 ARG A O 1
ATOM 756 N N . ASN A 1 94 ? -24.474 16.362 45.595 1.00 52.19 94 ASN A N 1
ATOM 757 C CA . ASN A 1 94 ? -25.133 15.585 46.659 1.00 52.19 94 ASN A CA 1
ATOM 758 C C . ASN A 1 94 ? -24.264 15.352 47.910 1.00 52.19 94 ASN A C 1
ATOM 760 O O . ASN A 1 94 ? -24.795 15.232 49.015 1.00 52.19 94 ASN A O 1
ATOM 764 N N . ARG A 1 95 ? -22.928 15.352 47.786 1.00 51.75 95 ARG A N 1
ATOM 765 C CA . ARG A 1 95 ? -22.027 15.223 48.951 1.00 51.75 95 ARG A CA 1
ATOM 766 C C . ARG A 1 95 ? -22.062 16.450 49.868 1.00 51.75 95 ARG A C 1
ATOM 768 O O . ARG A 1 95 ? -21.952 16.298 51.083 1.00 51.75 95 ARG A O 1
ATOM 775 N N . ASN A 1 96 ? -22.241 17.650 49.316 1.00 54.72 96 ASN A N 1
ATOM 776 C CA . ASN A 1 96 ? -22.245 18.884 50.107 1.00 54.72 96 ASN A CA 1
ATOM 777 C C . ASN A 1 96 ? -23.581 19.134 50.824 1.00 54.72 96 ASN A C 1
ATOM 779 O O . ASN A 1 96 ? -23.576 19.592 51.968 1.00 54.72 96 ASN A O 1
ATOM 783 N N . ILE A 1 97 ? -24.711 18.747 50.222 1.00 55.28 97 ILE A N 1
ATOM 784 C CA . ILE A 1 97 ? -26.038 18.866 50.853 1.00 55.28 97 ILE A CA 1
ATOM 785 C C . ILE A 1 97 ? -26.123 17.993 52.118 1.00 55.28 97 ILE A C 1
ATOM 787 O O . ILE A 1 97 ? -26.554 18.466 53.171 1.00 55.28 97 ILE A O 1
ATOM 791 N N . ASN A 1 98 ? -25.629 16.752 52.064 1.00 56.28 98 ASN A N 1
ATOM 792 C CA . ASN A 1 98 ? -25.674 15.845 53.218 1.00 56.28 98 ASN A CA 1
ATOM 793 C C . ASN A 1 98 ? -24.683 16.230 54.334 1.00 56.28 98 ASN A C 1
ATOM 795 O O . ASN A 1 98 ? -24.992 16.064 55.514 1.00 56.28 98 ASN A O 1
ATOM 799 N N . ARG A 1 99 ? -23.532 16.833 53.997 1.00 52.88 99 ARG A N 1
ATOM 800 C CA . ARG A 1 99 ? -22.589 17.368 55.001 1.00 52.88 99 ARG A CA 1
ATOM 801 C C . ARG A 1 99 ? -23.161 18.563 55.770 1.00 52.88 99 ARG A C 1
ATOM 803 O O . ARG A 1 99 ? -22.967 18.648 56.982 1.00 52.88 99 ARG A O 1
ATOM 810 N N . ASN A 1 100 ? -23.886 19.463 55.103 1.00 56.53 100 ASN A N 1
ATOM 811 C CA . ASN A 1 100 ? -24.486 20.624 55.769 1.00 56.53 100 ASN A CA 1
ATOM 812 C C . ASN A 1 100 ? -25.735 20.269 56.590 1.00 56.53 100 ASN A C 1
ATOM 814 O O . ASN A 1 100 ? -25.922 20.839 57.666 1.00 56.53 100 ASN A O 1
ATOM 818 N N . ARG A 1 101 ? -26.531 19.275 56.167 1.00 50.91 101 ARG A N 1
ATOM 819 C CA . ARG A 1 101 ? -27.651 18.758 56.978 1.00 50.91 101 ARG A CA 1
ATOM 820 C C . ARG A 1 101 ? -27.175 18.184 58.319 1.00 50.91 101 ARG A C 1
ATOM 822 O O . ARG A 1 101 ? -27.691 18.581 59.362 1.00 50.91 101 ARG A O 1
ATOM 829 N N . ASN A 1 102 ? -26.126 17.358 58.325 1.00 55.22 102 ASN A N 1
ATOM 830 C CA . ASN A 1 102 ? -25.618 16.753 59.567 1.00 55.22 102 ASN A CA 1
ATOM 831 C C . ASN A 1 102 ? -24.940 17.762 60.512 1.00 55.22 102 ASN A C 1
ATOM 833 O O . ASN A 1 102 ? -25.052 17.635 61.732 1.00 55.22 102 ASN A O 1
ATOM 837 N N . ARG A 1 103 ? -24.293 18.811 59.983 1.00 53.56 103 ARG A N 1
ATOM 838 C CA . ARG A 1 103 ? -23.735 19.896 60.815 1.00 53.56 103 ARG A CA 1
ATOM 839 C C . ARG A 1 103 ? -24.818 20.713 61.525 1.00 53.56 103 ARG A C 1
ATOM 841 O O . ARG A 1 103 ? -24.626 21.089 62.679 1.00 53.56 103 ARG A O 1
ATOM 848 N N . ASN A 1 104 ? -25.954 20.967 60.875 1.00 55.94 104 ASN A N 1
ATOM 849 C CA . ASN A 1 104 ? -27.042 21.746 61.475 1.00 55.94 104 ASN A CA 1
ATOM 850 C C . ASN A 1 104 ? -27.843 20.950 62.518 1.00 55.94 104 ASN A C 1
ATOM 852 O O . ASN A 1 104 ? -28.202 21.507 63.555 1.00 55.94 104 ASN A O 1
ATOM 856 N N . ILE A 1 105 ? -28.029 19.640 62.316 1.00 56.47 105 ILE A N 1
ATOM 857 C CA . ILE A 1 105 ? -28.660 18.754 63.313 1.00 56.47 105 ILE A CA 1
ATOM 858 C C . ILE A 1 105 ? -27.843 18.726 64.618 1.00 56.47 105 ILE A C 1
ATOM 860 O O . ILE A 1 105 ? -28.402 18.871 65.707 1.00 56.47 105 ILE A O 1
ATOM 864 N N . ASN A 1 106 ? -26.512 18.627 64.528 1.00 57.16 106 ASN A N 1
ATOM 865 C CA . ASN A 1 106 ? -25.649 18.594 65.715 1.00 57.16 106 ASN A CA 1
ATOM 866 C C . ASN A 1 106 ? -25.538 19.955 66.427 1.00 57.16 106 ASN A C 1
ATOM 868 O O . ASN A 1 106 ? -25.452 20.002 67.654 1.00 57.16 106 ASN A O 1
ATOM 872 N N . ARG A 1 107 ? -25.618 21.076 65.696 1.00 54.22 107 ARG A N 1
ATOM 873 C CA . ARG A 1 107 ? -25.660 22.423 66.299 1.00 54.22 107 ARG A CA 1
ATOM 874 C C . ARG A 1 107 ? -26.957 22.686 67.072 1.00 54.22 107 ARG A C 1
ATOM 876 O O . ARG A 1 107 ? -26.898 23.274 68.151 1.00 54.22 107 ARG A O 1
ATOM 883 N N . ASN A 1 108 ? -28.107 22.221 66.579 1.00 56.59 108 ASN A N 1
ATOM 884 C CA . ASN A 1 108 ? -29.390 22.405 67.271 1.00 56.59 108 ASN A CA 1
ATOM 885 C C . ASN A 1 108 ? -29.533 21.516 68.517 1.00 56.59 108 ASN A C 1
ATOM 887 O O . ASN A 1 108 ? -30.079 21.966 69.523 1.00 56.59 108 ASN A O 1
ATOM 891 N N . ARG A 1 109 ? -28.955 20.306 68.517 1.00 52.97 109 ARG A N 1
ATOM 892 C CA . ARG A 1 109 ? -28.889 19.454 69.722 1.00 52.97 109 ARG A CA 1
ATOM 893 C C . ARG A 1 109 ? -28.075 20.093 70.854 1.00 52.97 109 ARG A C 1
ATOM 895 O O . ARG A 1 109 ? -28.476 20.017 72.012 1.00 52.97 109 ARG A O 1
ATOM 902 N N . ASN A 1 110 ? -26.982 20.784 70.524 1.00 56.66 110 ASN A N 1
ATOM 903 C CA . ASN A 1 110 ? -26.135 21.447 71.521 1.00 56.66 110 ASN A CA 1
ATOM 904 C C . ASN A 1 110 ? -26.707 22.784 72.024 1.00 56.66 110 ASN A C 1
ATOM 906 O O . ASN A 1 110 ? -26.453 23.154 73.168 1.00 56.66 110 ASN A O 1
ATOM 910 N N . LYS A 1 111 ? -27.521 23.488 71.222 1.00 54.19 111 LYS A N 1
ATOM 911 C CA . LYS A 1 111 ? -28.252 24.684 71.683 1.00 54.19 111 LYS A CA 1
ATOM 912 C C . LYS A 1 111 ? -29.389 24.346 72.656 1.00 54.19 111 LYS A C 1
ATOM 914 O O . LYS A 1 111 ? -29.579 25.077 73.621 1.00 54.19 111 LYS A O 1
ATOM 919 N N . ASN A 1 112 ? -30.083 23.221 72.470 1.00 55.44 112 ASN A N 1
ATOM 920 C CA . ASN A 1 112 ? -31.196 22.823 73.345 1.00 55.44 112 ASN A CA 1
ATOM 921 C C . ASN A 1 112 ? -30.750 22.267 74.709 1.00 55.44 112 ASN A C 1
ATOM 923 O O . ASN A 1 112 ? -31.535 22.270 75.651 1.00 55.44 112 ASN A O 1
ATOM 927 N N . ARG A 1 113 ? -29.489 21.837 74.846 1.00 53.38 113 ARG A N 1
ATOM 928 C CA . ARG A 1 113 ? -28.901 21.428 76.135 1.00 53.38 113 ARG A CA 1
ATOM 929 C C . ARG A 1 113 ? -28.421 22.601 76.999 1.00 53.38 113 ARG A C 1
ATOM 931 O O . ARG A 1 113 ? -28.359 22.455 78.208 1.00 53.38 113 ARG A O 1
ATOM 938 N N . LYS A 1 114 ? -28.126 23.762 76.401 1.00 53.91 114 LYS A N 1
ATOM 939 C CA . LYS A 1 114 ? -27.675 24.976 77.115 1.00 53.91 114 LYS A CA 1
ATOM 940 C C . LYS A 1 114 ? -28.808 25.906 77.580 1.00 53.91 114 LYS A C 1
ATOM 942 O O 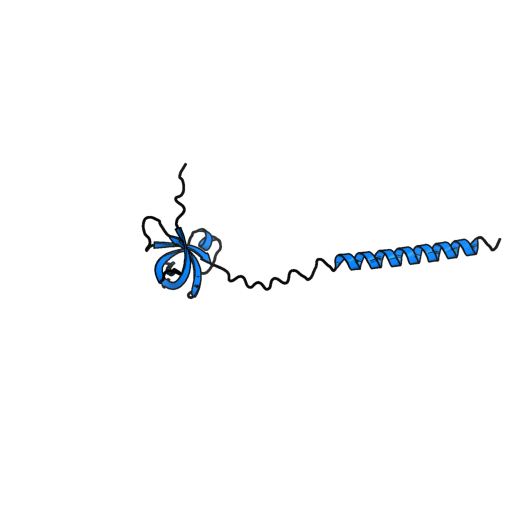. LYS A 1 114 ? -28.522 26.944 78.153 1.00 53.91 114 LYS A O 1
ATOM 947 N N . LYS A 1 115 ? -30.074 25.559 77.325 1.00 52.78 115 LYS A N 1
ATOM 948 C CA . LYS A 1 115 ? -31.268 26.330 77.736 1.00 52.78 115 LYS A CA 1
ATOM 949 C C . LYS A 1 115 ? -32.024 25.712 78.929 1.00 52.78 115 LYS A C 1
ATOM 951 O O . LYS A 1 115 ? -33.164 26.083 79.175 1.00 52.78 115 LYS A O 1
ATOM 956 N N . LYS A 1 116 ? -31.433 24.725 79.614 1.00 50.94 116 LYS A N 1
ATOM 957 C CA . LYS A 1 116 ? -32.074 23.952 80.697 1.00 50.94 116 LYS A CA 1
ATOM 958 C C . LYS A 1 116 ? -31.282 23.952 82.019 1.00 50.94 116 LYS A C 1
ATOM 960 O O . LYS A 1 116 ? -31.479 23.056 82.832 1.00 50.94 116 LYS A O 1
ATOM 965 N N . LEU A 1 117 ? -30.403 24.936 82.199 1.00 49.81 117 LEU A N 1
ATOM 966 C CA . LEU A 1 117 ? -29.723 25.275 83.451 1.00 49.81 117 LEU A CA 1
ATOM 967 C C . LEU A 1 117 ? -30.013 26.742 83.753 1.00 49.81 117 LEU A C 1
ATOM 969 O O . LEU A 1 117 ? -30.004 27.517 82.767 1.00 49.81 117 LEU A O 1
#

Sequence (117 aa):
MNKKQNGLKLPGVVQKCLSNGMFLVELENRFSVLAHISGRVRINCIRILLGDHVLVEMSLYDLSRGRILSRLKTKNRNRNINTNRNRNINRNRNRNINRNRNRNINRNRNKNRKKKL

pLDDT: mean 77.4, std 19.56, range [43.56, 97.38]

Radius of gyration: 32.56 Å; chains: 1; bounding box: 53×40×97 Å

InterPro domains:
  IPR004368 Translation initiation factor IF-1 [MF_00075] (2-73)
  IPR004368 Translation initiation factor IF-1 [PTHR33370] (2-79)
  IPR004368 Translation initiation factor IF-1 [TIGR00008] (4-71)
  IPR004368 Translation initiation factor IF-1 [cd04451] (8-71)
  IPR006196 RNA-binding domain, S1, IF1 type [PF01176] (12-71)
  IPR006196 RNA-binding domain, S1, IF1 type [PS50832] (1-73)
  IPR012340 Nucleic acid-binding, OB-fold [G3DSA:2.40.50.140] (1-82)
  IPR012340 Nucleic acid-binding, OB-fold [SSF50249] (5-71)

Organism: Chlorodesmis fastigiata (NCBI:txid189431)

Secondary structure (DSSP, 8-state):
-----PPEEEEEEEEEE-TTSEEEEEETTS-EEEEEEPHHHHHTT----TT-EEEEEEPSS-TTEEEEEEEPPP--------SSSSHHHHHHHHHHHHHHHHHHHHHHHHHHHTT--